Protein AF-A0A7Z0TSY2-F1 (afdb_monomer_lite)

Structure (mmCIF, N/CA/C/O backbone):
data_AF-A0A7Z0TSY2-F1
#
_entry.id   AF-A0A7Z0TSY2-F1
#
loop_
_atom_site.group_PDB
_atom_site.id
_atom_site.type_symbol
_atom_site.label_atom_id
_atom_site.label_alt_id
_atom_site.label_comp_id
_atom_site.label_asym_id
_atom_site.label_entity_id
_atom_site.label_seq_id
_atom_site.pdbx_PDB_ins_code
_atom_site.Cartn_x
_atom_site.Cartn_y
_atom_site.Cartn_z
_atom_site.occupancy
_atom_site.B_iso_or_equiv
_atom_site.auth_seq_id
_atom_site.auth_comp_id
_atom_site.auth_asym_id
_atom_site.auth_atom_id
_atom_site.pdbx_PDB_model_num
ATOM 1 N N . MET A 1 1 ? 28.180 -15.151 -2.707 1.00 35.09 1 MET A N 1
ATOM 2 C CA . MET A 1 1 ? 27.326 -14.245 -3.506 1.00 35.09 1 MET A CA 1
ATOM 3 C C . MET A 1 1 ? 26.946 -13.048 -2.634 1.00 35.09 1 MET A C 1
ATOM 5 O O . MET A 1 1 ? 26.168 -13.208 -1.705 1.00 35.09 1 MET A O 1
ATOM 9 N N . ARG A 1 2 ? 27.622 -11.902 -2.810 1.00 30.59 2 ARG A N 1
ATOM 10 C CA . ARG A 1 2 ? 27.521 -10.709 -1.943 1.00 30.59 2 ARG A CA 1
ATOM 11 C C . ARG A 1 2 ? 26.508 -9.727 -2.533 1.00 30.59 2 ARG A C 1
ATOM 13 O O . ARG A 1 2 ? 26.655 -9.335 -3.685 1.00 30.59 2 ARG A O 1
ATOM 20 N N . LEU A 1 3 ? 25.503 -9.339 -1.749 1.00 37.06 3 LEU A N 1
ATOM 21 C CA . LEU A 1 3 ? 24.556 -8.285 -2.118 1.00 37.06 3 LEU A CA 1
ATOM 22 C C . LEU A 1 3 ? 25.287 -6.939 -2.144 1.00 37.06 3 LEU A C 1
ATOM 24 O O . LEU A 1 3 ? 25.966 -6.567 -1.186 1.00 37.06 3 LEU A O 1
ATOM 28 N N . ALA A 1 4 ? 25.183 -6.266 -3.285 1.00 40.28 4 ALA A N 1
ATOM 29 C CA . ALA A 1 4 ? 25.896 -5.047 -3.612 1.00 40.28 4 ALA A CA 1
ATOM 30 C C . ALA A 1 4 ? 25.551 -3.889 -2.662 1.00 40.28 4 ALA A C 1
ATOM 32 O O . ALA A 1 4 ? 24.412 -3.688 -2.239 1.00 40.28 4 ALA A O 1
ATOM 33 N N . VAL A 1 5 ? 26.590 -3.123 -2.346 1.00 42.66 5 VAL A N 1
ATOM 34 C CA . VAL A 1 5 ? 26.615 -1.987 -1.430 1.00 42.66 5 VAL A CA 1
ATOM 35 C C . VAL A 1 5 ? 25.870 -0.802 -2.052 1.00 42.66 5 VAL A C 1
ATOM 37 O O . VAL A 1 5 ? 26.444 -0.023 -2.804 1.00 42.66 5 VAL A O 1
ATOM 40 N N . ALA A 1 6 ? 24.596 -0.628 -1.703 1.00 42.00 6 ALA A N 1
ATOM 41 C CA . ALA A 1 6 ? 23.882 0.632 -1.895 1.00 42.00 6 ALA A CA 1
ATOM 42 C C . ALA A 1 6 ? 23.963 1.442 -0.589 1.00 42.00 6 ALA A C 1
ATOM 44 O O . ALA A 1 6 ? 23.204 1.214 0.346 1.00 42.00 6 ALA A O 1
ATOM 45 N N . HIS A 1 7 ? 24.949 2.336 -0.510 1.00 38.16 7 HIS A N 1
ATOM 46 C CA . HIS A 1 7 ? 25.072 3.439 0.457 1.00 38.16 7 HIS A CA 1
ATOM 47 C C . HIS A 1 7 ? 24.498 3.209 1.876 1.00 38.16 7 HIS A C 1
ATOM 49 O O . HIS A 1 7 ? 23.399 3.653 2.195 1.00 38.16 7 HIS A O 1
ATOM 55 N N . GLY A 1 8 ? 25.290 2.572 2.746 1.00 37.66 8 GLY A N 1
ATOM 56 C CA . GLY A 1 8 ? 25.561 2.930 4.154 1.00 37.66 8 GLY A CA 1
ATOM 57 C C . GLY A 1 8 ? 24.531 3.625 5.065 1.00 37.66 8 GLY A C 1
ATOM 58 O O . GLY A 1 8 ? 24.959 4.299 5.997 1.00 37.66 8 GLY A O 1
ATOM 59 N N . LYS A 1 9 ? 23.211 3.518 4.874 1.00 41.59 9 LYS A N 1
ATOM 60 C CA . LYS A 1 9 ? 22.234 4.185 5.748 1.00 41.59 9 LYS A CA 1
ATOM 61 C C . LYS A 1 9 ? 20.999 3.328 6.008 1.00 41.59 9 LYS A C 1
ATOM 63 O O . LYS A 1 9 ? 20.083 3.232 5.198 1.00 41.59 9 LYS A O 1
ATOM 68 N N . ASN A 1 10 ? 20.907 2.866 7.252 1.00 50.62 10 ASN A N 1
ATOM 69 C CA . ASN A 1 10 ? 19.731 2.323 7.946 1.00 50.62 10 ASN A CA 1
ATOM 70 C C . ASN A 1 10 ? 18.504 3.286 8.003 1.00 50.62 10 ASN A C 1
ATOM 72 O O . ASN A 1 10 ? 17.597 3.113 8.818 1.00 50.62 10 ASN A O 1
ATOM 76 N N . VAL A 1 11 ? 18.466 4.329 7.167 1.00 54.66 11 VAL A N 1
ATOM 77 C CA . VAL A 1 11 ? 17.572 5.494 7.267 1.00 54.66 11 VAL A CA 1
ATOM 78 C C . VAL A 1 11 ? 16.177 5.223 6.700 1.00 54.66 11 VAL A C 1
ATOM 80 O O . VAL A 1 11 ? 15.195 5.684 7.278 1.00 54.66 11 VAL A O 1
ATOM 83 N N . LYS A 1 12 ? 16.048 4.441 5.616 1.00 54.84 12 LYS A N 1
ATOM 84 C CA . LYS A 1 12 ? 14.741 4.173 4.976 1.00 54.84 12 LYS A CA 1
ATOM 85 C C . LYS A 1 12 ? 13.827 3.329 5.865 1.00 54.84 12 LYS A C 1
ATOM 87 O O . LYS A 1 12 ? 12.711 3.743 6.164 1.00 54.84 12 LYS A O 1
ATOM 92 N N . ALA A 1 13 ? 14.344 2.221 6.396 1.00 62.44 13 ALA A N 1
ATOM 93 C CA . ALA A 1 13 ? 13.635 1.453 7.416 1.00 62.44 13 ALA A CA 1
ATOM 94 C C . ALA A 1 13 ? 13.429 2.275 8.706 1.00 62.44 13 ALA A C 1
ATOM 96 O O . ALA A 1 13 ? 12.439 2.082 9.406 1.00 62.44 13 ALA A O 1
ATOM 97 N N . GLY A 1 14 ? 14.320 3.235 8.992 1.00 76.06 14 GLY A N 1
ATOM 98 C CA . GLY A 1 14 ? 14.166 4.205 10.075 1.00 76.06 14 GLY A CA 1
ATOM 99 C C . GLY A 1 14 ? 12.883 5.033 9.973 1.00 76.06 14 GLY A C 1
ATOM 100 O O . GLY A 1 14 ? 12.167 5.127 10.962 1.00 76.06 14 GLY A O 1
ATOM 101 N N . ARG A 1 15 ? 12.529 5.563 8.793 1.00 81.81 15 ARG A N 1
ATOM 102 C CA . ARG A 1 15 ? 11.285 6.340 8.606 1.00 81.81 15 ARG A CA 1
ATOM 103 C C . ARG A 1 15 ? 10.027 5.492 8.788 1.00 81.81 15 ARG A C 1
ATOM 105 O O . ARG A 1 15 ? 9.091 5.942 9.443 1.00 81.81 15 ARG A O 1
ATOM 112 N N . THR A 1 16 ? 10.023 4.261 8.278 1.00 85.56 16 THR A N 1
ATOM 113 C CA . THR A 1 16 ? 8.923 3.307 8.498 1.00 85.56 16 THR A CA 1
ATOM 114 C C . THR A 1 16 ? 8.773 2.981 9.983 1.00 85.56 16 THR A C 1
ATOM 116 O O . THR A 1 16 ? 7.686 3.135 10.535 1.00 85.56 16 THR A O 1
ATOM 119 N N . ARG A 1 17 ? 9.874 2.614 10.658 1.00 88.12 17 ARG A N 1
ATOM 120 C CA . ARG A 1 17 ? 9.885 2.341 12.105 1.00 88.12 17 ARG A CA 1
ATOM 121 C C . ARG A 1 17 ?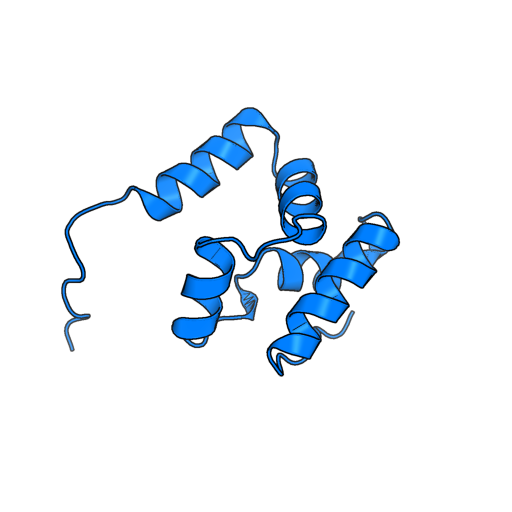 9.442 3.553 12.916 1.00 88.12 17 ARG A C 1
ATOM 123 O O . ARG A 1 17 ? 8.649 3.402 13.836 1.00 88.12 17 ARG A O 1
ATOM 130 N N . GLN A 1 18 ? 9.909 4.747 12.561 1.00 91.19 18 GLN A N 1
ATOM 131 C CA . GLN A 1 18 ? 9.528 5.984 13.234 1.00 91.19 18 GLN A CA 1
ATOM 132 C C . GLN A 1 18 ? 8.036 6.278 13.062 1.00 91.19 18 GLN A C 1
ATOM 134 O O . GLN A 1 18 ? 7.374 6.630 14.033 1.00 91.19 18 GLN A O 1
ATOM 139 N N . LYS A 1 19 ? 7.485 6.109 11.852 1.00 92.00 19 LYS A N 1
ATOM 140 C CA . LYS A 1 19 ? 6.053 6.318 11.606 1.00 92.00 19 LYS A CA 1
ATOM 141 C C . LYS A 1 19 ? 5.205 5.333 12.408 1.00 92.00 19 LYS A C 1
ATOM 143 O O . LYS A 1 19 ? 4.286 5.768 13.094 1.00 92.00 19 LYS A O 1
ATOM 148 N N . ILE A 1 20 ? 5.569 4.050 12.397 1.00 93.75 20 ILE A N 1
ATOM 149 C CA . ILE A 1 20 ? 4.893 3.016 13.189 1.00 93.75 20 ILE A CA 1
ATOM 150 C C . ILE A 1 20 ? 4.999 3.320 14.688 1.00 93.75 20 ILE A C 1
ATOM 152 O O . ILE A 1 20 ? 3.999 3.218 15.388 1.00 93.75 20 ILE A O 1
ATOM 156 N N . LYS A 1 21 ? 6.167 3.751 15.183 1.00 94.88 21 LYS A N 1
ATOM 157 C CA . LYS A 1 21 ? 6.339 4.162 16.586 1.00 94.88 21 LYS A CA 1
ATOM 158 C C . LYS A 1 21 ? 5.420 5.331 16.957 1.00 94.88 21 LYS A C 1
ATOM 160 O O . LYS A 1 21 ? 4.870 5.338 18.048 1.00 94.88 21 LYS A O 1
ATOM 165 N N . ASN A 1 22 ? 5.259 6.306 16.062 1.00 96.25 22 ASN A N 1
ATOM 166 C CA . ASN A 1 22 ? 4.498 7.525 16.343 1.00 96.25 22 ASN A CA 1
ATOM 167 C C . ASN A 1 22 ? 2.982 7.354 16.180 1.00 96.25 22 ASN A C 1
ATOM 169 O O . ASN A 1 22 ? 2.225 8.005 16.888 1.00 96.25 22 ASN A O 1
ATOM 173 N N . LYS A 1 23 ? 2.539 6.544 15.212 1.00 95.81 23 LYS A N 1
ATOM 174 C CA . LYS A 1 23 ? 1.124 6.445 14.808 1.00 95.81 23 LYS A CA 1
ATOM 175 C C . LYS A 1 23 ? 0.508 5.065 15.031 1.00 95.81 23 LYS A C 1
ATOM 177 O O . LYS A 1 23 ? -0.699 4.905 14.905 1.00 95.81 23 LYS A O 1
ATOM 182 N N . GLY A 1 24 ? 1.324 4.060 15.321 1.00 96.75 24 GLY A N 1
ATOM 183 C CA . GLY A 1 24 ? 0.909 2.664 15.317 1.00 96.75 24 GLY A CA 1
ATOM 184 C C . GLY A 1 24 ? 0.867 2.060 13.912 1.00 96.75 24 GLY A C 1
ATOM 185 O O . GLY A 1 24 ? 0.905 2.752 12.889 1.00 96.75 24 GLY A O 1
ATOM 186 N N . VAL A 1 25 ? 0.804 0.727 13.869 1.00 95.06 25 VAL A N 1
ATOM 187 C CA . VAL A 1 25 ? 0.797 -0.054 12.620 1.00 95.06 25 VAL A CA 1
ATOM 188 C C . VAL A 1 25 ? -0.451 0.253 11.797 1.00 95.06 25 VAL A C 1
ATOM 190 O O . VAL A 1 25 ? -0.342 0.574 10.618 1.00 95.06 25 VAL A O 1
ATOM 193 N N . TYR A 1 26 ? -1.622 0.218 12.434 1.00 96.50 26 TYR A N 1
ATOM 194 C CA . TYR A 1 26 ? -2.908 0.355 11.755 1.00 96.50 26 TYR A CA 1
ATOM 195 C C . TYR A 1 26 ? -3.054 1.709 11.051 1.00 96.50 26 TYR A C 1
ATOM 197 O O . TYR A 1 26 ? -3.260 1.765 9.841 1.00 96.50 26 TYR A O 1
ATOM 205 N N . GLN A 1 27 ? -2.816 2.808 11.772 1.00 97.31 27 GLN A N 1
ATOM 206 C CA . GLN A 1 27 ? -2.858 4.143 11.177 1.00 97.31 27 GLN A CA 1
ATOM 207 C C . GLN A 1 27 ? -1.780 4.330 10.101 1.00 97.31 27 GLN A C 1
ATOM 209 O O . GLN A 1 27 ? -1.999 5.035 9.121 1.00 97.31 27 GLN A O 1
ATOM 214 N N . SER A 1 28 ? -0.617 3.685 10.242 1.00 96.75 28 SER A N 1
ATOM 215 C CA . SER A 1 28 ? 0.427 3.753 9.214 1.00 96.75 28 SER A CA 1
ATOM 216 C C . SER A 1 28 ? -0.022 3.123 7.894 1.00 96.75 28 SER A C 1
ATOM 218 O O . SER A 1 28 ? 0.219 3.724 6.848 1.00 96.75 28 SER A O 1
ATOM 220 N N . LEU A 1 29 ? -0.700 1.969 7.945 1.00 96.88 29 LEU A N 1
ATOM 221 C CA . LEU A 1 29 ? -1.269 1.291 6.775 1.00 96.88 29 LEU A CA 1
ATOM 222 C C . LEU A 1 29 ? -2.353 2.137 6.093 1.00 96.88 29 LEU A C 1
ATOM 224 O O . LEU A 1 29 ? -2.329 2.297 4.871 1.00 96.88 29 LEU A O 1
ATOM 228 N N . ILE A 1 30 ? -3.246 2.739 6.885 1.00 97.25 30 ILE A N 1
ATOM 229 C CA . ILE A 1 30 ? -4.274 3.665 6.391 1.00 97.25 30 ILE A CA 1
ATOM 230 C C . ILE A 1 30 ? -3.625 4.857 5.687 1.00 97.25 30 ILE A C 1
ATOM 232 O O . ILE A 1 30 ? -3.945 5.154 4.537 1.00 97.25 30 ILE A O 1
ATOM 236 N N . ASP A 1 31 ? -2.679 5.522 6.354 1.00 96.06 31 ASP A N 1
ATOM 237 C CA . ASP A 1 31 ? -2.010 6.702 5.812 1.00 96.06 31 ASP A CA 1
ATOM 238 C C . ASP A 1 31 ? -1.256 6.392 4.512 1.00 96.06 31 ASP A C 1
ATOM 240 O O . ASP A 1 31 ? -1.187 7.239 3.625 1.00 96.06 31 ASP A O 1
ATOM 244 N N . TRP A 1 32 ? -0.608 5.225 4.418 1.00 95.38 32 TRP A N 1
ATOM 245 C CA . TRP A 1 32 ? 0.101 4.845 3.197 1.00 95.38 32 TRP A CA 1
ATOM 246 C C . TRP A 1 32 ? -0.871 4.586 2.058 1.00 95.38 32 TRP A C 1
ATOM 248 O O . TRP A 1 32 ? -0.670 5.135 0.980 1.00 95.38 32 TRP A O 1
ATOM 258 N N . SER A 1 33 ? -1.945 3.838 2.295 1.00 96.81 33 SER A N 1
ATOM 259 C CA . SER A 1 33 ? -2.925 3.512 1.252 1.00 96.81 33 SER A CA 1
ATOM 260 C C . SER A 1 33 ? -3.636 4.768 0.741 1.00 96.81 33 SER A C 1
ATOM 262 O O . SER A 1 33 ? -3.687 4.986 -0.462 1.00 96.81 33 SER A O 1
ATOM 264 N N . ARG A 1 34 ? -4.044 5.677 1.638 1.00 96.19 34 ARG A N 1
ATOM 265 C CA . ARG A 1 34 ? -4.717 6.943 1.279 1.00 96.19 34 ARG A CA 1
ATOM 266 C C . ARG A 1 34 ? -3.797 8.026 0.703 1.00 96.19 34 ARG A C 1
ATOM 268 O O . ARG A 1 34 ? -4.276 9.055 0.230 1.00 96.19 34 ARG A O 1
ATOM 275 N N .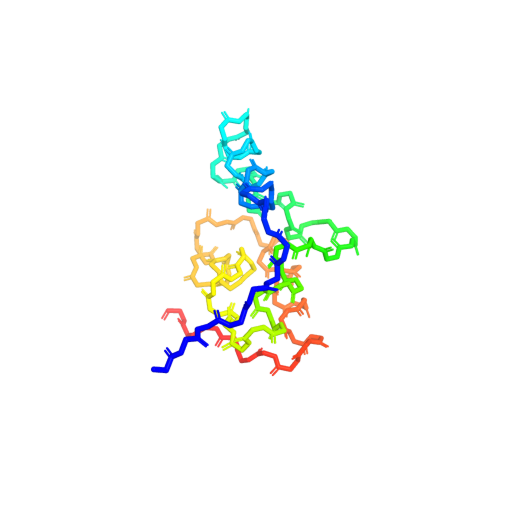 SER A 1 35 ? -2.479 7.858 0.783 1.00 95.56 35 SER A N 1
ATOM 276 C CA . SER A 1 35 ? -1.536 8.843 0.245 1.00 95.56 35 SER A CA 1
ATOM 277 C C . SER A 1 35 ? -1.696 8.968 -1.272 1.00 95.56 35 SER A C 1
ATOM 279 O O . SER A 1 35 ? -1.676 7.966 -1.976 1.00 95.56 35 SER A O 1
ATOM 281 N N . LYS A 1 36 ? -1.765 10.200 -1.796 1.00 90.62 36 LYS A N 1
ATOM 282 C CA . LYS A 1 36 ? -1.775 10.447 -3.253 1.00 90.62 36 LYS A CA 1
ATOM 283 C C . LYS A 1 36 ? -0.522 9.911 -3.950 1.00 90.62 36 LYS A C 1
ATOM 285 O O . LYS A 1 36 ? -0.569 9.555 -5.118 1.00 90.62 36 LYS A O 1
ATOM 290 N N . GLY A 1 37 ? 0.606 9.908 -3.242 1.00 91.00 37 GLY A N 1
ATOM 291 C CA . GLY A 1 37 ? 1.881 9.417 -3.748 1.00 91.00 37 GLY A CA 1
ATOM 292 C C . GLY A 1 37 ? 2.279 8.094 -3.109 1.00 91.00 37 GLY A C 1
ATOM 293 O O . GLY A 1 37 ? 2.072 7.875 -1.913 1.00 91.00 37 GLY A O 1
ATOM 294 N N . GLU A 1 38 ? 2.928 7.250 -3.898 1.00 93.81 38 GLU A N 1
ATOM 295 C CA . GLU A 1 38 ? 3.590 6.043 -3.419 1.00 93.81 38 GLU A CA 1
ATOM 296 C C . GLU A 1 38 ? 4.702 6.376 -2.424 1.00 93.81 38 GLU A C 1
ATOM 298 O O . GLU A 1 38 ? 5.546 7.249 -2.660 1.00 93.81 38 GLU A O 1
ATOM 303 N N . SER A 1 39 ? 4.745 5.627 -1.326 1.00 91.00 39 SER A N 1
ATOM 304 C CA . SER A 1 39 ? 5.840 5.746 -0.371 1.00 91.00 39 SER A CA 1
ATOM 305 C C . SER A 1 39 ? 7.158 5.228 -0.963 1.00 91.00 39 SER A C 1
ATOM 307 O O . SER A 1 39 ? 7.177 4.292 -1.761 1.00 91.00 39 SER A O 1
ATOM 309 N N . ASP A 1 40 ? 8.291 5.762 -0.497 1.00 89.56 40 ASP A N 1
ATOM 310 C CA . ASP A 1 40 ? 9.614 5.217 -0.845 1.00 89.56 40 ASP A CA 1
ATOM 311 C C . ASP A 1 40 ? 9.734 3.721 -0.504 1.00 89.56 40 ASP A C 1
ATOM 313 O O . ASP A 1 40 ? 10.460 2.983 -1.167 1.00 89.56 40 ASP A O 1
ATOM 317 N N . GLY A 1 41 ? 9.037 3.277 0.550 1.00 89.75 41 GLY A N 1
ATOM 318 C CA . GLY A 1 41 ? 8.995 1.878 0.968 1.00 89.75 41 GLY A CA 1
ATOM 319 C C . GLY A 1 41 ? 8.266 0.994 -0.039 1.00 89.75 41 GLY A C 1
ATOM 320 O O . GLY A 1 41 ? 8.775 -0.076 -0.364 1.00 89.75 41 GLY A O 1
ATOM 321 N N . PHE A 1 42 ? 7.136 1.468 -0.572 1.00 94.50 42 PHE A N 1
ATOM 322 C CA . PHE A 1 42 ? 6.401 0.791 -1.639 1.00 94.50 42 PHE A CA 1
ATOM 323 C C . PHE A 1 42 ? 7.295 0.610 -2.867 1.00 94.50 42 PHE A C 1
ATOM 325 O O . PHE A 1 42 ? 7.602 -0.519 -3.244 1.00 94.50 42 PHE A O 1
ATOM 332 N N . LYS A 1 43 ? 7.833 1.717 -3.395 1.00 94.62 43 LYS A N 1
ATOM 333 C CA . LYS A 1 43 ? 8.716 1.710 -4.571 1.00 94.62 43 LYS A CA 1
ATOM 334 C C . LYS A 1 43 ? 9.914 0.785 -4.386 1.00 94.62 43 LYS A C 1
ATOM 336 O O . LYS A 1 43 ? 10.263 0.035 -5.290 1.00 94.62 43 LYS A O 1
ATOM 341 N N . ALA A 1 44 ? 10.537 0.809 -3.206 1.00 92.06 44 ALA A N 1
ATOM 342 C CA . ALA A 1 44 ? 11.677 -0.050 -2.906 1.00 92.06 44 ALA A CA 1
ATOM 343 C C . ALA A 1 44 ? 11.311 -1.542 -2.871 1.00 92.06 44 ALA A C 1
ATOM 345 O O . ALA A 1 44 ? 12.113 -2.362 -3.310 1.00 92.06 44 ALA A O 1
ATOM 346 N N . CYS A 1 45 ? 10.132 -1.903 -2.358 1.00 94.50 45 CYS A N 1
ATOM 347 C CA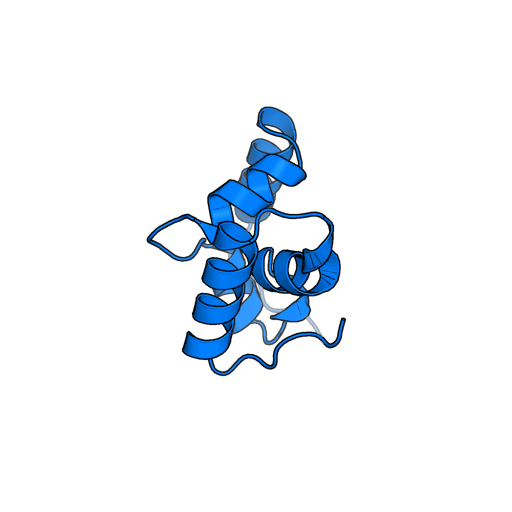 . CYS A 1 45 ? 9.671 -3.292 -2.343 1.00 94.50 45 CYS A CA 1
ATOM 348 C C . CYS A 1 45 ? 9.337 -3.782 -3.755 1.00 94.50 45 CYS A C 1
ATOM 350 O O . CYS A 1 45 ? 9.803 -4.851 -4.142 1.00 94.50 45 CYS A O 1
ATOM 352 N N . VAL A 1 46 ? 8.611 -2.978 -4.539 1.00 95.38 46 VAL A N 1
ATOM 353 C CA . VAL A 1 46 ? 8.265 -3.301 -5.933 1.00 95.38 46 VAL A CA 1
ATOM 354 C C . VAL A 1 46 ? 9.526 -3.440 -6.789 1.00 95.38 46 VAL A C 1
ATOM 356 O O . VAL A 1 46 ? 9.728 -4.477 -7.413 1.00 95.38 46 VAL A O 1
ATOM 359 N N . ALA A 1 47 ? 10.448 -2.474 -6.725 1.00 93.88 47 ALA A N 1
ATOM 360 C CA . ALA A 1 47 ? 11.712 -2.525 -7.466 1.00 93.88 47 ALA A CA 1
ATOM 361 C C . ALA A 1 47 ? 12.612 -3.710 -7.066 1.00 93.88 47 ALA A C 1
ATOM 363 O O . ALA A 1 47 ? 13.430 -4.164 -7.860 1.00 93.88 47 ALA A O 1
ATOM 364 N N . ALA A 1 48 ? 12.474 -4.217 -5.838 1.00 94.06 48 ALA A N 1
ATOM 365 C CA . ALA A 1 48 ? 13.195 -5.395 -5.365 1.00 94.06 48 ALA A CA 1
ATOM 366 C C . ALA A 1 48 ? 12.496 -6.726 -5.707 1.00 94.06 48 ALA A C 1
ATOM 368 O O . ALA A 1 48 ? 12.973 -7.772 -5.259 1.00 94.06 48 ALA A O 1
ATOM 369 N N . GLY A 1 49 ? 11.372 -6.703 -6.435 1.00 95.19 49 GLY A N 1
ATOM 370 C CA . GLY A 1 49 ? 10.568 -7.891 -6.737 1.00 95.19 49 GLY A CA 1
ATOM 371 C C . GLY A 1 49 ? 9.913 -8.499 -5.496 1.00 95.19 49 GLY A C 1
ATOM 372 O O . GLY A 1 49 ? 9.787 -9.717 -5.404 1.00 95.19 49 GLY A O 1
ATOM 373 N N . ARG A 1 50 ? 9.575 -7.665 -4.502 1.00 95.38 50 ARG A N 1
ATOM 374 C CA . ARG A 1 50 ? 8.984 -8.078 -3.217 1.00 95.38 50 ARG A CA 1
ATOM 375 C C . ARG A 1 50 ? 7.680 -7.340 -2.888 1.00 95.38 50 ARG A C 1
ATOM 377 O O . ARG A 1 50 ? 7.589 -6.721 -1.819 1.00 95.38 50 ARG A O 1
ATOM 384 N N . PRO A 1 51 ? 6.685 -7.325 -3.791 1.00 95.50 51 PRO A N 1
ATOM 385 C CA . PRO A 1 51 ? 5.433 -6.606 -3.569 1.00 95.50 51 PRO A CA 1
ATOM 386 C C . PRO A 1 51 ? 4.653 -7.106 -2.341 1.00 95.50 51 PRO A C 1
ATOM 388 O O . PRO A 1 51 ? 3.963 -6.315 -1.699 1.00 95.50 51 PRO A O 1
ATOM 391 N N . GLU A 1 52 ? 4.840 -8.366 -1.934 1.00 95.38 52 GLU A N 1
ATOM 392 C CA . GLU A 1 52 ? 4.220 -8.984 -0.755 1.00 95.38 52 GLU A CA 1
ATOM 393 C C . GLU A 1 52 ? 4.620 -8.323 0.576 1.00 95.38 52 GLU A C 1
ATOM 395 O O . GLU A 1 52 ? 4.005 -8.558 1.614 1.00 95.38 52 GLU A O 1
ATOM 400 N N . ARG A 1 53 ? 5.665 -7.485 0.561 1.00 94.06 53 ARG A N 1
ATOM 401 C CA . ARG A 1 53 ? 6.157 -6.743 1.733 1.00 94.06 53 ARG A CA 1
ATOM 402 C C . ARG A 1 53 ? 5.643 -5.306 1.807 1.00 94.06 53 ARG A C 1
ATOM 404 O O . ARG A 1 53 ? 6.018 -4.576 2.726 1.00 94.06 53 ARG A O 1
ATOM 411 N N . THR A 1 54 ? 4.838 -4.882 0.837 1.00 95.56 54 THR A N 1
ATOM 412 C CA . THR A 1 54 ? 4.240 -3.543 0.823 1.00 95.56 54 THR A CA 1
ATOM 413 C C . THR A 1 54 ? 3.119 -3.428 1.856 1.00 95.56 54 THR A C 1
ATOM 415 O O . THR A 1 54 ? 2.508 -4.421 2.251 1.00 95.56 54 THR A O 1
ATOM 418 N N . GLY A 1 55 ? 2.838 -2.203 2.312 1.00 95.75 55 GLY A N 1
ATOM 419 C CA . GLY A 1 55 ? 1.715 -1.971 3.224 1.00 95.75 55 GLY A CA 1
ATOM 420 C C . GLY A 1 55 ? 0.374 -2.238 2.542 1.00 95.75 55 GLY A C 1
ATOM 421 O O . GLY A 1 55 ? -0.550 -2.735 3.167 1.00 95.75 55 GLY A O 1
ATOM 422 N N . GLU A 1 56 ? 0.302 -1.966 1.248 1.00 97.69 56 GLU A N 1
ATOM 423 C CA . GLU A 1 56 ? -0.856 -2.129 0.383 1.00 97.69 56 GLU A CA 1
ATOM 424 C C . GLU A 1 56 ? -1.201 -3.606 0.201 1.00 97.69 56 GLU A C 1
ATOM 426 O O . GLU A 1 56 ? -2.356 -3.989 0.364 1.00 97.69 56 GLU A O 1
ATOM 431 N N . TYR A 1 57 ? -0.199 -4.463 -0.012 1.00 98.00 57 TYR A N 1
ATOM 432 C CA . TYR A 1 57 ? -0.417 -5.909 -0.039 1.00 98.00 57 TYR A CA 1
ATOM 433 C C . TYR A 1 57 ? -0.957 -6.419 1.302 1.00 98.00 57 TYR A C 1
ATOM 435 O O . TYR A 1 57 ? -1.922 -7.178 1.338 1.00 98.00 57 TYR A O 1
ATOM 443 N N . ILE A 1 58 ? -0.395 -5.943 2.419 1.00 96.81 58 ILE A N 1
ATOM 444 C CA . ILE A 1 58 ? -0.889 -6.275 3.764 1.00 96.81 58 ILE A CA 1
ATOM 445 C C . ILE A 1 58 ? -2.335 -5.785 3.949 1.00 96.81 58 ILE A C 1
ATOM 447 O O . ILE A 1 58 ? -3.155 -6.504 4.512 1.00 96.81 58 ILE A O 1
ATOM 451 N N . VAL A 1 59 ? -2.671 -4.589 3.467 1.00 97.69 59 VAL A N 1
ATOM 452 C CA . VAL A 1 59 ? -4.027 -4.031 3.553 1.00 97.69 59 VAL A CA 1
ATOM 453 C C . VAL A 1 59 ? -5.036 -4.915 2.828 1.00 97.69 59 VAL A C 1
ATOM 455 O O . VAL A 1 59 ? -6.060 -5.254 3.415 1.00 97.69 59 VAL A O 1
ATOM 458 N N . VAL A 1 60 ? -4.735 -5.340 1.598 1.00 98.00 60 VAL A N 1
ATOM 459 C CA . VAL A 1 60 ? -5.640 -6.212 0.835 1.00 98.00 60 VAL A CA 1
ATOM 460 C C . VAL A 1 60 ? -5.722 -7.608 1.461 1.00 98.00 60 VAL A C 1
ATOM 462 O O . VAL A 1 60 ? -6.820 -8.145 1.590 1.00 98.00 60 VAL A O 1
ATOM 465 N N . GLN A 1 61 ? -4.602 -8.163 1.940 1.00 97.50 61 GLN A N 1
ATOM 466 C CA . GLN A 1 61 ? -4.565 -9.466 2.622 1.00 97.50 61 GLN A CA 1
ATOM 467 C C . GLN A 1 61 ? -5.446 -9.496 3.881 1.00 97.50 61 GLN A C 1
ATOM 469 O O . GLN A 1 61 ? -6.035 -10.522 4.209 1.00 97.50 61 GLN A O 1
ATOM 474 N N . TYR A 1 62 ? -5.543 -8.375 4.600 1.00 96.31 62 TYR A N 1
ATOM 475 C CA . TYR A 1 62 ? -6.338 -8.251 5.823 1.00 96.31 62 TYR A CA 1
ATOM 476 C C . TYR A 1 62 ? -7.525 -7.298 5.650 1.00 96.31 62 TYR A C 1
ATOM 478 O O . TYR A 1 62 ? -7.893 -6.599 6.596 1.00 96.31 62 TYR A O 1
ATOM 486 N N . ALA A 1 63 ? -8.144 -7.293 4.464 1.00 96.88 63 ALA A N 1
ATOM 487 C CA . ALA A 1 63 ? -9.211 -6.360 4.101 1.00 96.88 63 ALA A CA 1
ATOM 488 C C . ALA A 1 63 ? -10.350 -6.290 5.136 1.00 96.88 63 ALA A C 1
ATOM 490 O O . ALA A 1 63 ? -10.800 -5.205 5.481 1.00 96.88 63 ALA A O 1
ATOM 491 N N . HIS A 1 64 ? -10.741 -7.427 5.724 1.00 95.69 64 HIS A N 1
ATOM 492 C CA . HIS A 1 64 ? -11.789 -7.513 6.754 1.00 95.69 64 HIS A CA 1
ATOM 493 C C . HIS A 1 64 ? -11.502 -6.713 8.039 1.00 95.69 64 HIS A C 1
ATOM 495 O O . HIS A 1 64 ? -12.383 -6.561 8.881 1.00 95.69 64 HIS A O 1
ATOM 501 N N . ARG A 1 65 ? -10.264 -6.241 8.235 1.00 95.75 65 ARG A N 1
ATOM 502 C CA . ARG A 1 65 ? -9.852 -5.463 9.412 1.00 95.75 65 ARG A CA 1
ATOM 503 C C . ARG A 1 65 ? -9.753 -3.975 9.134 1.00 95.75 65 ARG A C 1
ATOM 505 O O . ARG A 1 65 ? -9.464 -3.232 10.066 1.00 95.75 65 ARG A O 1
ATOM 512 N N . LEU A 1 66 ? -9.889 -3.542 7.886 1.00 96.25 66 LEU A N 1
ATOM 513 C CA . LEU A 1 66 ? -9.569 -2.189 7.444 1.00 96.25 66 LEU A CA 1
ATOM 514 C C . LEU A 1 66 ? -10.798 -1.515 6.829 1.00 96.25 66 LEU A C 1
ATOM 516 O O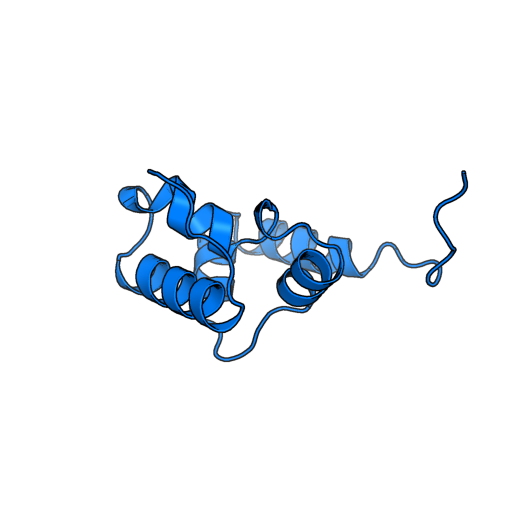 . LEU A 1 66 ? -11.705 -2.206 6.371 1.00 96.25 66 LEU A O 1
ATOM 520 N N . PRO A 1 67 ? -10.853 -0.172 6.828 1.00 97.69 67 PRO A N 1
ATOM 521 C CA . PRO A 1 67 ? -11.913 0.550 6.138 1.00 97.69 67 PRO A CA 1
ATOM 522 C C . PRO A 1 67 ? -11.943 0.197 4.647 1.00 97.69 67 PRO A C 1
ATOM 524 O O . PRO A 1 67 ? -10.887 0.053 4.030 1.00 97.69 67 PRO A O 1
ATOM 527 N N . GLU A 1 68 ? -13.135 0.101 4.065 1.00 97.69 68 GLU A N 1
ATOM 528 C CA . GLU A 1 68 ? -13.322 -0.260 2.653 1.00 97.69 68 GLU A CA 1
ATOM 529 C C . GLU A 1 68 ? -12.551 0.679 1.711 1.00 97.69 68 GLU A C 1
ATOM 531 O O . GLU A 1 68 ? -11.787 0.216 0.870 1.00 97.69 68 GLU A O 1
ATOM 536 N N . ASP A 1 69 ? -12.605 1.991 1.960 1.00 97.75 69 ASP A N 1
ATOM 537 C CA . ASP A 1 69 ? -11.889 2.997 1.164 1.00 97.75 69 ASP A CA 1
ATOM 538 C C . ASP A 1 69 ? -10.361 2.805 1.174 1.00 97.75 69 ASP A C 1
ATOM 540 O O . ASP A 1 69 ? -9.665 3.106 0.205 1.00 97.75 69 ASP A O 1
ATOM 544 N N . VAL A 1 70 ? -9.821 2.281 2.277 1.00 98.25 70 VAL A N 1
ATOM 545 C CA . VAL A 1 70 ? -8.392 1.981 2.427 1.00 98.25 70 VAL A CA 1
ATOM 546 C C . VAL A 1 70 ? -8.025 0.739 1.620 1.00 98.25 70 VAL A C 1
ATOM 548 O O . VAL A 1 70 ? -6.964 0.713 0.994 1.00 98.25 70 VAL A O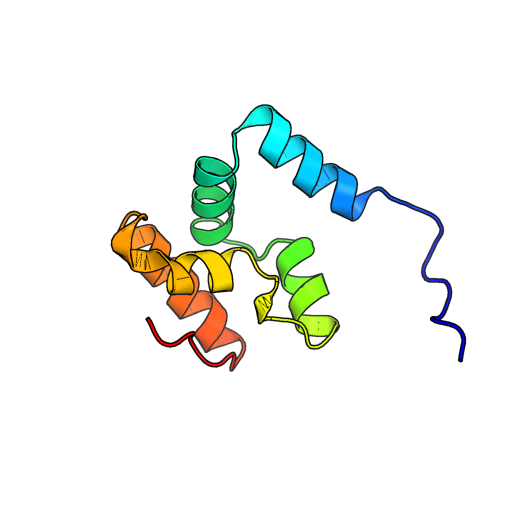 1
ATOM 551 N N . VAL A 1 71 ? -8.894 -0.275 1.628 1.00 98.19 71 VAL A N 1
ATOM 552 C CA . VAL A 1 71 ? -8.721 -1.504 0.846 1.00 98.19 71 VAL A CA 1
ATOM 553 C C . VAL A 1 71 ? -8.783 -1.202 -0.646 1.00 98.19 71 VAL A C 1
ATOM 555 O O . VAL A 1 71 ? -7.922 -1.672 -1.389 1.00 98.19 71 VAL A O 1
ATOM 558 N N . ASP A 1 72 ? -9.737 -0.383 -1.078 1.00 98.00 72 ASP A N 1
ATOM 559 C CA . ASP A 1 72 ? -9.895 -0.018 -2.485 1.00 98.00 72 ASP A CA 1
ATOM 560 C C . ASP A 1 72 ? -8.700 0.787 -2.996 1.00 98.00 72 ASP A C 1
ATOM 562 O O . ASP A 1 72 ? -8.121 0.431 -4.023 1.00 98.00 72 ASP A O 1
ATOM 566 N N . ALA A 1 73 ? -8.230 1.776 -2.228 1.00 98.06 73 ALA A N 1
ATOM 567 C CA . ALA A 1 73 ? -7.024 2.530 -2.573 1.00 98.06 73 ALA A CA 1
ATOM 568 C C . ALA A 1 73 ? -5.774 1.631 -2.672 1.00 98.06 73 ALA A C 1
ATOM 570 O O . ALA A 1 73 ? -4.907 1.836 -3.527 1.00 98.06 73 ALA A O 1
ATOM 571 N N . ALA A 1 74 ? -5.664 0.615 -1.810 1.00 97.88 74 ALA A N 1
ATOM 572 C CA . ALA A 1 74 ? -4.574 -0.352 -1.884 1.00 97.88 74 ALA A CA 1
ATOM 573 C C . ALA A 1 74 ? -4.693 -1.264 -3.117 1.00 97.88 74 ALA A C 1
ATOM 575 O O . ALA A 1 74 ? -3.695 -1.469 -3.809 1.00 97.88 74 ALA A O 1
ATOM 576 N N . ARG A 1 75 ? -5.892 -1.774 -3.432 1.00 97.94 75 ARG A N 1
ATOM 577 C CA . ARG A 1 75 ? -6.146 -2.586 -4.637 1.00 97.94 75 ARG A CA 1
ATOM 578 C C . ARG A 1 75 ? -5.841 -1.815 -5.912 1.00 97.94 75 ARG A C 1
ATOM 580 O O . ARG A 1 75 ? -5.181 -2.361 -6.794 1.00 97.94 75 ARG A O 1
ATOM 587 N N . GLU A 1 76 ? -6.276 -0.560 -5.990 1.00 97.75 76 GLU A N 1
ATOM 588 C CA . GLU A 1 76 ? -5.993 0.325 -7.119 1.00 97.75 76 GLU A CA 1
ATOM 589 C C . GLU A 1 76 ? -4.482 0.467 -7.310 1.00 97.75 76 GLU A C 1
ATOM 591 O O . GLU A 1 76 ? -3.968 0.215 -8.399 1.00 97.75 76 GLU A O 1
ATOM 596 N N . ARG A 1 77 ? -3.743 0.769 -6.233 1.00 97.69 77 ARG A N 1
ATOM 597 C CA . ARG A 1 77 ? -2.284 0.911 -6.308 1.00 97.69 77 ARG A CA 1
ATOM 598 C C . ARG A 1 77 ? -1.582 -0.371 -6.747 1.00 97.69 77 ARG A C 1
ATOM 600 O O . ARG A 1 77 ? -0.666 -0.294 -7.555 1.00 97.69 77 ARG A O 1
ATOM 607 N N . LEU A 1 78 ? -1.972 -1.533 -6.223 1.00 97.62 78 LEU A N 1
ATOM 608 C CA . LEU A 1 78 ? -1.378 -2.808 -6.639 1.00 97.62 78 LEU A CA 1
ATOM 609 C C . LEU A 1 78 ? -1.670 -3.097 -8.118 1.00 97.62 78 LEU A C 1
ATOM 611 O O . LEU A 1 78 ? -0.760 -3.463 -8.857 1.00 97.62 78 LEU A O 1
ATOM 615 N N . THR A 1 79 ? -2.905 -2.848 -8.557 1.00 97.69 79 THR A N 1
ATOM 616 C CA . THR A 1 79 ? -3.333 -3.054 -9.949 1.00 97.69 79 THR A CA 1
ATOM 617 C C . THR A 1 79 ? -2.588 -2.130 -10.915 1.00 97.69 79 THR A C 1
ATOM 619 O O . THR A 1 79 ? -2.150 -2.585 -11.964 1.00 97.69 79 THR A O 1
ATOM 622 N N . LEU A 1 80 ? -2.357 -0.864 -10.546 1.00 97.12 80 LEU A N 1
ATOM 623 C CA . LEU A 1 80 ? -1.575 0.094 -11.346 1.00 97.12 80 LEU A CA 1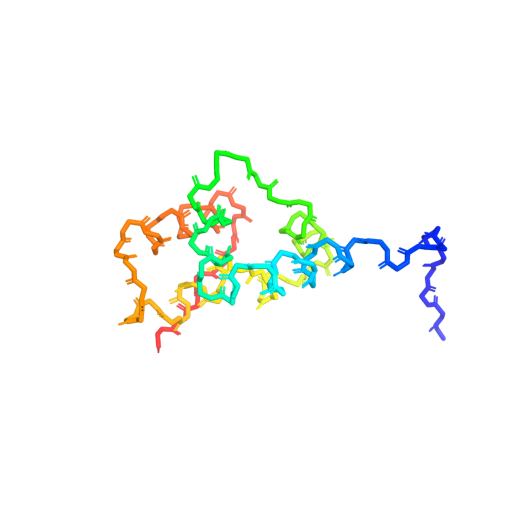
ATOM 624 C C . LEU A 1 80 ? -0.114 -0.330 -11.572 1.00 97.12 80 LEU A C 1
ATOM 626 O O . LEU A 1 80 ? 0.536 0.192 -12.473 1.00 97.12 80 LEU A O 1
ATOM 630 N N . HIS A 1 81 ? 0.406 -1.237 -10.744 1.00 97.25 81 HIS A N 1
ATOM 631 C CA . HIS A 1 81 ? 1.767 -1.777 -10.842 1.00 97.25 81 HIS A CA 1
ATOM 632 C C . HIS A 1 81 ? 1.791 -3.225 -11.347 1.00 97.25 81 HIS A C 1
ATOM 634 O O . HIS A 1 81 ? 2.808 -3.899 -11.190 1.00 97.25 81 HIS A O 1
ATOM 640 N N . ASP A 1 82 ? 0.679 -3.719 -11.902 1.00 97.75 82 ASP A N 1
ATOM 641 C CA . ASP A 1 82 ? 0.517 -5.103 -12.367 1.00 97.75 82 ASP A CA 1
ATOM 642 C C . ASP A 1 82 ? 0.828 -6.153 -11.278 1.00 97.75 82 ASP A C 1
ATOM 644 O O . ASP A 1 82 ? 1.276 -7.271 -11.547 1.00 97.75 82 ASP A O 1
ATOM 648 N N . ILE A 1 83 ? 0.600 -5.800 -10.008 1.00 97.62 83 ILE A N 1
ATOM 649 C CA . ILE A 1 83 ? 0.815 -6.693 -8.871 1.00 97.62 83 ILE A CA 1
ATOM 650 C C . ILE A 1 83 ? -0.456 -7.505 -8.630 1.00 97.62 83 ILE A C 1
ATOM 652 O O . ILE A 1 83 ? -1.528 -6.952 -8.378 1.00 97.62 83 ILE A O 1
ATOM 656 N N . ALA A 1 84 ? -0.318 -8.832 -8.627 1.00 96.62 84 ALA A N 1
ATOM 657 C CA . ALA A 1 84 ? -1.408 -9.737 -8.287 1.00 96.62 84 ALA A CA 1
ATOM 658 C C . ALA A 1 84 ? -1.940 -9.468 -6.869 1.00 96.62 84 ALA A C 1
ATOM 660 O O . ALA A 1 84 ? -1.175 -9.379 -5.903 1.00 96.62 84 ALA A O 1
ATOM 661 N N . LEU A 1 85 ? -3.264 -9.361 -6.745 1.00 96.12 85 LEU A N 1
ATOM 662 C CA . LEU A 1 85 ? -3.916 -9.158 -5.456 1.00 96.12 85 LEU A CA 1
ATOM 663 C C . LEU A 1 85 ? -3.827 -10.438 -4.606 1.00 96.12 85 LEU A C 1
ATOM 665 O O . LEU A 1 85 ? -4.027 -11.534 -5.141 1.00 96.12 85 LEU A O 1
ATOM 669 N N . PRO A 1 86 ? -3.564 -10.328 -3.290 1.00 93.56 86 PRO A N 1
ATOM 670 C CA . PRO A 1 86 ? -3.609 -11.483 -2.407 1.00 93.56 86 PRO A CA 1
ATOM 671 C C . PRO A 1 86 ? -5.004 -12.104 -2.399 1.00 93.56 86 PRO A C 1
ATOM 673 O O . PRO A 1 86 ? -6.014 -11.398 -2.384 1.00 93.56 86 PRO A O 1
ATOM 676 N N . SER A 1 87 ? -5.049 -13.436 -2.368 1.00 80.12 87 SER A N 1
ATOM 677 C CA . SER A 1 87 ? -6.289 -14.145 -2.062 1.00 80.12 87 SER A CA 1
ATOM 678 C C . SER A 1 87 ? -6.633 -13.953 -0.575 1.00 80.12 87 SER A C 1
ATOM 680 O O . SER A 1 87 ? -5.713 -13.998 0.253 1.00 80.12 87 SER A O 1
ATOM 682 N N . PRO A 1 88 ? -7.911 -13.686 -0.248 1.00 61.31 88 PRO A N 1
ATOM 683 C CA . PRO A 1 88 ? -8.372 -13.503 1.127 1.00 61.31 88 PRO A CA 1
ATOM 684 C C . PRO A 1 88 ? -8.190 -14.752 1.996 1.00 61.31 88 PRO A C 1
ATOM 686 O O . PRO A 1 88 ? -8.258 -15.878 1.451 1.00 61.31 88 PRO A O 1
#

Radius of gyration: 13.64 Å; chains: 1; bounding box: 41×25×29 Å

Secondary structure (DSSP, 8-state):
-PPP---S-THHHHHHHHHHHHHHHHHHHHHHHH-SS--HHHHHHHHTT-GGGSHHHHHHHTGGGS-HHHHHHHHHHHHHTTPPPPP-

pLDDT: mean 86.9, std 19.04, range [30.59, 98.25]

Foldseek 3Di:
DDDDDDDDDPVLVVVVVVCCVVPNLQVSLQCQLPDPDHDPVCVVCVVVVRNCPDSLLVCQVPVVVHDPSSVVSSVVVCVVSVHDHDDD

Sequence (88 aa):
MRLAVAHGKNVKAGRTRQKIKNKGVYQSLIDWSRSKGESDGFKACVAAGRPERTGEYIVVQYAHRLPEDVVDAARERLTLHDIALPSP

Organism: NCBI:txid2823807